Protein AF-A0A849Z028-F1 (afdb_monomer)

Mean predicted aligned error: 8.12 Å

Radius of gyration: 16.08 Å; Cα contacts (8 Å, |Δi|>4): 339; chains: 1; bounding box: 37×38×39 Å

Sequence (150 aa):
MSSSKRIATDAAVTPFGARSAGDVVVLLAFESELGATAELAAAFLVLDPEPASPGPSGPIRIEASEILSAWGDGDPSWARAPRTGPAIGAAAVPPARRAPVRIDVTETLARSRGTGFGLALRASGDDPLGARLVTAPGASTGPRLELYLK

Foldseek 3Di:
DDPPPDPDPPLQKDFFQAQVVFKDKAKDKDQDPQDPPWAFPWKKKKWAFDQPDQFWQAKWKKFKWWFDDPPPPDDDDPVDDTDTDPTQWMWIGGGRDRGITITTPRVVCNVCPRGMTMMMMIIHHHTNRHRITRDDDDPPHHIDMDTDTD

Secondary structure (DSSP, 8-state):
--------TT--EEEETBTTT-SEEEEEEE-----TT--EEEEEEEEPBPTT----SS-EEEEEEEE-S---SS---TTSPPPEEEEEEEEEE-TT--SPEEEE-HHHHHHSTTS-EEEEEEE---BSS-EEEE-S--SSSS-EEEEEE-

pLDDT: mean 81.24, std 17.15, range [32.12, 97.25]

Nearest PDB structures (foldseek):
  4z14-assembly5_C  TM=4.990E-01  e=3.926E-02  Coreopsis grandiflora
  4z11-assembly4_D  TM=4.555E-01  e=5.436E-02  Coreopsis grandiflora
  4z14-assembly1_D  TM=4.931E-01  e=9.352E-02  Coreopsis grandiflora
  4z14-assembly3_H  TM=4.539E-01  e=9.352E-02  Coreopsis grandiflora
  3pms-assembly1_A  TM=6.556E-01  e=8.190E-01  Elizabethkingia meningoseptica

Solvent-accessible surface area (backbone atoms only — not comparable to full-atom values): 8592 Å² total; per-residue (Å²): 137,83,86,78,74,71,84,67,92,72,58,43,55,43,42,38,11,6,43,90,61,37,76,39,77,48,81,46,80,43,85,42,82,56,52,96,83,66,45,76,72,43,30,28,44,33,32,34,43,44,88,87,54,73,33,15,84,46,74,36,53,40,36,32,18,43,46,69,48,74,86,52,105,57,79,94,42,92,92,56,71,71,48,66,51,68,75,71,29,56,33,78,43,53,50,53,49,75,62,65,48,62,27,55,40,33,73,60,58,68,70,47,70,61,43,69,46,42,41,35,37,37,17,56,44,78,26,90,60,11,46,42,25,26,63,35,86,50,101,88,52,28,64,43,79,49,76,40,71,109

Structure (mmCIF, N/CA/C/O backbone):
data_AF-A0A849Z028-F1
#
_entry.id   AF-A0A849Z028-F1
#
loop_
_atom_site.group_PDB
_atom_site.id
_atom_site.type_symbol
_atom_site.label_atom_id
_atom_site.label_alt_id
_atom_site.label_comp_id
_atom_site.label_asym_id
_atom_site.label_entity_id
_atom_site.label_seq_id
_atom_site.pdbx_PDB_ins_code
_atom_site.Cartn_x
_atom_site.Cartn_y
_atom_site.Cartn_z
_atom_site.occupancy
_atom_site.B_iso_or_equiv
_atom_site.auth_seq_id
_atom_site.auth_comp_id
_atom_site.auth_asym_id
_atom_site.auth_atom_id
_atom_site.pdbx_PDB_model_num
ATOM 1 N N . MET A 1 1 ? 17.985 28.477 -21.249 1.00 36.19 1 MET A N 1
ATOM 2 C CA . MET A 1 1 ? 17.147 27.288 -21.524 1.00 36.19 1 MET A CA 1
ATOM 3 C C . MET A 1 1 ? 16.794 26.654 -20.187 1.00 36.19 1 MET A C 1
ATOM 5 O O . MET A 1 1 ? 17.653 26.040 -19.573 1.00 36.19 1 MET A O 1
ATOM 9 N N . SER A 1 2 ? 15.591 26.930 -19.674 1.00 32.12 2 SER A N 1
ATOM 10 C CA . SER A 1 2 ? 15.152 26.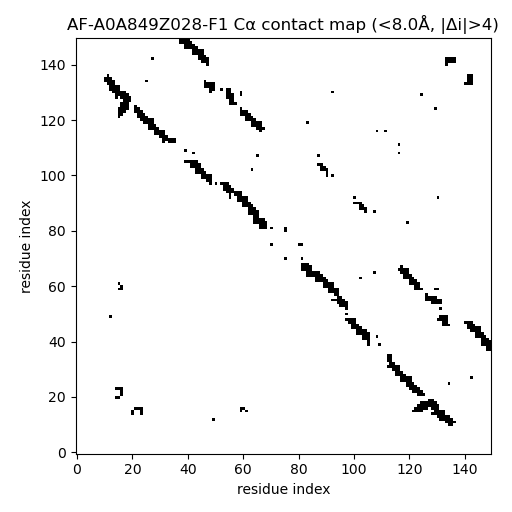506 -18.339 1.00 32.12 2 SER A CA 1
ATOM 11 C C . SER A 1 2 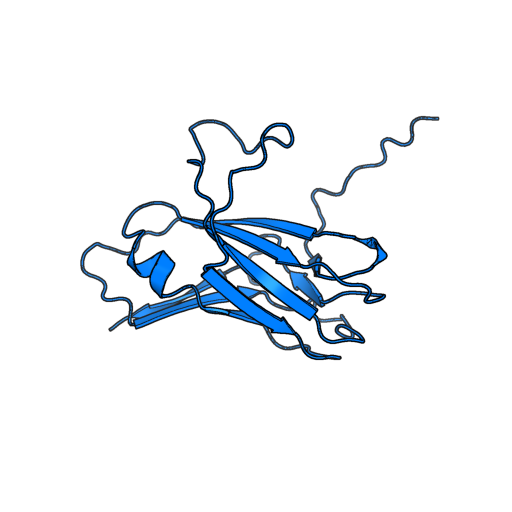? 14.609 25.079 -18.393 1.00 32.12 2 SER A C 1
ATOM 13 O O . SER A 1 2 ? 13.608 24.819 -19.058 1.00 32.12 2 SER A O 1
ATOM 15 N N . SER A 1 3 ? 15.288 24.155 -17.712 1.00 34.59 3 SER A N 1
ATOM 16 C CA . SER A 1 3 ? 14.915 22.740 -17.602 1.00 34.59 3 SER A CA 1
ATOM 17 C C . SER A 1 3 ? 13.912 22.491 -16.463 1.00 34.59 3 SER A C 1
ATOM 19 O O . SER A 1 3 ? 13.926 21.440 -15.831 1.00 34.59 3 SER A O 1
ATOM 21 N N . SER A 1 4 ? 13.012 23.441 -16.199 1.00 38.81 4 SER A N 1
ATOM 22 C CA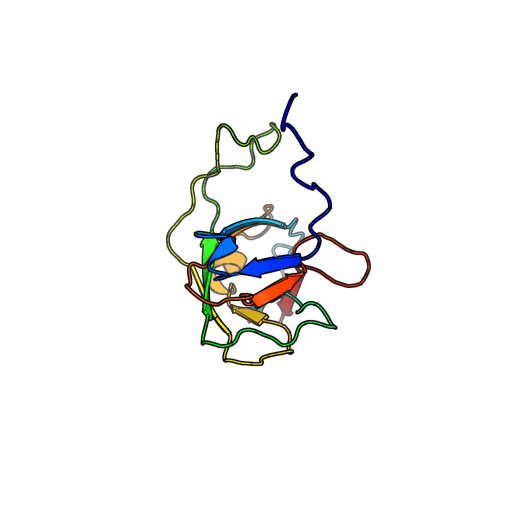 . SER A 1 4 ? 11.871 23.278 -15.285 1.00 38.81 4 SER A CA 1
ATOM 23 C C . SER A 1 4 ? 10.689 22.617 -16.004 1.00 38.81 4 SER A C 1
ATOM 25 O O . SER A 1 4 ? 9.565 23.122 -16.008 1.00 38.81 4 SER A O 1
ATOM 27 N N . LYS A 1 5 ? 10.942 21.492 -16.681 1.00 37.41 5 LYS A N 1
ATOM 28 C CA . LYS A 1 5 ? 9.889 20.689 -17.310 1.00 37.41 5 LYS A CA 1
ATOM 29 C C . LYS A 1 5 ? 9.166 19.905 -16.212 1.00 37.41 5 LYS A C 1
ATOM 31 O O . LYS A 1 5 ? 9.638 18.860 -15.793 1.00 37.41 5 LYS A O 1
ATOM 36 N N . ARG A 1 6 ? 8.048 20.482 -15.753 1.00 36.97 6 ARG A N 1
ATOM 37 C CA . ARG A 1 6 ? 6.855 19.834 -15.178 1.00 36.97 6 ARG A CA 1
ATOM 38 C C . ARG A 1 6 ? 7.136 18.472 -14.536 1.00 36.97 6 ARG A C 1
ATOM 40 O O . ARG A 1 6 ? 7.040 17.443 -15.199 1.00 36.97 6 ARG A O 1
ATOM 47 N N . ILE A 1 7 ? 7.427 18.482 -13.238 1.00 37.59 7 ILE A N 1
ATOM 48 C CA . ILE A 1 7 ? 7.222 17.298 -12.402 1.00 37.59 7 ILE A CA 1
ATOM 49 C C . ILE A 1 7 ? 5.727 17.001 -12.504 1.00 37.59 7 ILE A C 1
ATOM 51 O O . ILE A 1 7 ? 4.901 17.823 -12.114 1.00 37.59 7 ILE A O 1
ATOM 55 N N . ALA A 1 8 ? 5.398 15.909 -13.184 1.00 37.00 8 ALA A N 1
ATOM 56 C CA . ALA A 1 8 ? 4.037 15.552 -13.523 1.00 37.00 8 ALA A CA 1
ATOM 57 C C . ALA A 1 8 ? 3.235 15.298 -12.243 1.00 37.00 8 ALA A C 1
ATOM 59 O O . ALA A 1 8 ? 3.413 14.280 -11.583 1.00 37.00 8 ALA A O 1
ATOM 60 N N . THR A 1 9 ? 2.294 16.192 -11.957 1.00 40.44 9 THR A N 1
ATOM 61 C CA . THR A 1 9 ? 1.164 15.969 -11.044 1.00 40.44 9 THR A CA 1
ATOM 62 C C . THR A 1 9 ? 0.198 14.882 -11.568 1.00 40.44 9 THR A C 1
ATOM 64 O O . THR A 1 9 ? -0.785 14.573 -10.911 1.00 40.44 9 THR A O 1
ATOM 67 N N . ASP A 1 10 ? 0.501 14.284 -12.731 1.00 41.84 10 ASP A N 1
ATOM 68 C CA . ASP A 1 10 ? -0.297 13.303 -13.485 1.00 41.84 10 ASP A CA 1
ATOM 69 C C . ASP A 1 10 ? 0.238 11.862 -13.419 1.00 41.84 10 ASP A C 1
ATOM 71 O O . ASP A 1 10 ? -0.253 10.986 -14.135 1.00 41.84 10 ASP A O 1
ATOM 75 N N . ALA A 1 11 ? 1.266 11.566 -12.616 1.00 55.62 11 ALA A N 1
ATOM 76 C CA . ALA A 1 11 ? 1.747 10.191 -12.506 1.00 55.62 11 ALA A CA 1
ATOM 77 C C . ALA A 1 11 ? 0.744 9.340 -11.707 1.00 55.62 11 ALA A C 1
ATOM 79 O O . ALA A 1 11 ? 0.927 9.081 -10.522 1.00 55.62 11 ALA A O 1
ATOM 80 N N . ALA A 1 12 ? -0.306 8.863 -12.384 1.00 81.62 12 ALA A N 1
ATOM 81 C CA . ALA A 1 12 ? -1.270 7.916 -11.835 1.00 81.62 12 ALA A CA 1
ATOM 82 C C . ALA A 1 12 ? -0.608 6.619 -11.356 1.00 81.62 12 ALA A C 1
ATOM 84 O O . ALA A 1 12 ? -1.198 5.893 -10.564 1.00 81.62 12 ALA A O 1
ATOM 85 N N . VAL A 1 13 ? 0.613 6.345 -11.825 1.00 90.50 13 VAL A N 1
ATOM 86 C CA . VAL A 1 13 ? 1.377 5.131 -11.570 1.00 90.50 13 VAL A CA 1
ATOM 87 C C . VAL A 1 13 ? 2.717 5.474 -10.931 1.00 90.50 13 VAL A C 1
ATOM 89 O O . VAL A 1 13 ? 3.509 6.234 -11.488 1.00 90.50 13 VAL A O 1
ATOM 92 N N . THR A 1 14 ? 3.004 4.844 -9.797 1.00 93.12 14 THR A N 1
ATOM 93 C CA . THR A 1 14 ? 4.297 4.911 -9.119 1.00 93.12 14 THR A CA 1
ATOM 94 C C . THR A 1 14 ? 5.098 3.624 -9.347 1.00 93.12 14 THR A C 1
ATOM 96 O O . THR A 1 14 ? 4.580 2.536 -9.091 1.00 93.12 14 THR A O 1
ATOM 99 N N . PRO A 1 15 ? 6.359 3.715 -9.808 1.00 93.94 1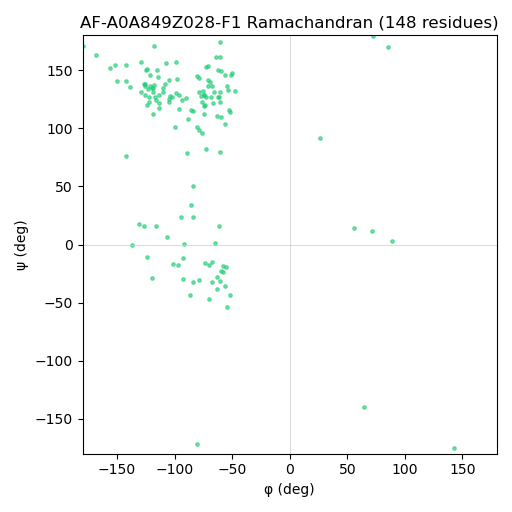5 PRO A N 1
ATOM 100 C CA . PRO A 1 15 ? 7.233 2.565 -10.025 1.00 93.94 15 PRO A CA 1
ATOM 101 C C . PRO A 1 15 ? 8.042 2.231 -8.755 1.00 93.94 15 PRO A C 1
ATOM 103 O O . PRO A 1 15 ? 9.215 2.583 -8.631 1.00 93.94 15 PRO A O 1
ATOM 106 N N . PHE A 1 16 ? 7.421 1.561 -7.784 1.00 94.50 16 PHE A N 1
ATOM 107 C CA . PHE A 1 16 ? 8.081 1.201 -6.523 1.00 94.50 16 PHE A CA 1
ATOM 108 C C . PHE A 1 16 ? 9.295 0.297 -6.761 1.00 94.50 16 PHE A C 1
ATOM 110 O O . PHE A 1 16 ? 9.181 -0.700 -7.467 1.00 94.50 16 PHE A O 1
ATOM 117 N N . GLY A 1 17 ? 10.444 0.620 -6.157 1.00 93.31 17 GLY A N 1
ATOM 118 C CA . GLY A 1 17 ? 11.672 -0.179 -6.268 1.00 93.31 17 GLY A CA 1
ATOM 119 C C . GLY A 1 17 ? 12.368 -0.113 -7.633 1.00 93.31 17 GLY A C 1
ATOM 120 O O . GLY A 1 17 ? 13.261 -0.921 -7.892 1.00 93.31 17 GLY A O 1
ATOM 121 N N . ALA A 1 18 ? 11.964 0.817 -8.506 1.00 93.44 18 ALA A N 1
ATOM 122 C CA . ALA A 1 18 ? 12.644 1.052 -9.771 1.00 93.44 18 ALA A CA 1
ATOM 123 C C . ALA A 1 18 ? 13.962 1.806 -9.561 1.00 93.44 18 ALA A C 1
ATOM 125 O O . ALA A 1 18 ? 13.983 2.881 -8.960 1.00 93.44 18 ALA A O 1
ATOM 126 N N . ARG A 1 19 ? 15.042 1.318 -10.172 1.00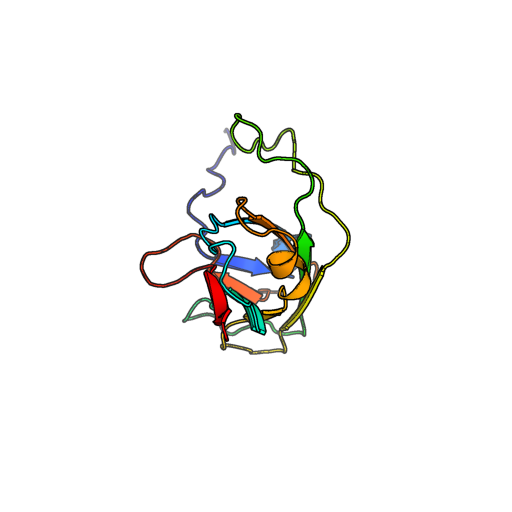 91.38 19 ARG A N 1
ATOM 127 C CA . ARG A 1 19 ? 16.374 1.939 -10.149 1.00 91.38 19 ARG A CA 1
ATOM 128 C C . ARG A 1 19 ? 16.339 3.406 -10.564 1.00 91.38 19 ARG A C 1
ATOM 130 O O . ARG A 1 19 ? 16.982 4.244 -9.942 1.00 91.38 19 ARG A O 1
ATOM 137 N N . SER A 1 20 ? 15.584 3.726 -11.616 1.00 88.00 20 SER A N 1
ATOM 138 C CA . SER A 1 20 ? 15.475 5.093 -12.136 1.00 88.00 20 SER A CA 1
ATOM 139 C C . SER A 1 20 ? 14.701 6.039 -11.215 1.00 88.00 20 SER A C 1
ATOM 141 O O . SER A 1 20 ? 14.789 7.249 -11.394 1.00 88.00 20 SER A O 1
ATOM 143 N N . ALA A 1 21 ? 13.917 5.502 -10.276 1.00 85.56 21 ALA A N 1
ATOM 144 C CA . ALA A 1 21 ? 13.139 6.277 -9.314 1.00 85.56 21 ALA A CA 1
ATOM 145 C C . ALA A 1 21 ? 13.853 6.427 -7.959 1.00 85.56 21 ALA A C 1
ATOM 147 O O . ALA A 1 21 ? 13.509 7.328 -7.198 1.00 85.56 21 ALA A O 1
ATOM 148 N N . GLY A 1 22 ? 14.852 5.584 -7.674 1.00 87.38 22 GLY A N 1
ATOM 149 C CA . GLY A 1 22 ? 15.559 5.574 -6.396 1.00 87.38 22 GLY A CA 1
ATOM 150 C C . GLY A 1 22 ? 14.641 5.185 -5.235 1.00 87.38 22 GLY A C 1
ATOM 151 O O . GLY A 1 22 ? 13.799 4.293 -5.360 1.00 87.38 22 GLY A O 1
ATOM 152 N N . ASP A 1 23 ? 14.809 5.862 -4.101 1.00 86.12 23 ASP A N 1
ATOM 153 C CA . ASP A 1 23 ? 13.929 5.709 -2.944 1.00 86.12 23 ASP A CA 1
ATOM 154 C C . ASP A 1 23 ? 12.595 6.413 -3.205 1.00 86.12 23 ASP A C 1
ATOM 156 O O . ASP A 1 23 ? 12.512 7.641 -3.257 1.00 86.12 23 ASP A O 1
ATOM 160 N N . VAL A 1 24 ? 11.531 5.624 -3.326 1.00 87.06 24 VAL A N 1
ATOM 161 C CA . VAL A 1 24 ? 10.176 6.134 -3.530 1.00 87.06 24 VAL A CA 1
ATOM 162 C C . VAL A 1 24 ? 9.462 6.219 -2.189 1.00 87.06 24 VAL A C 1
ATOM 164 O O . VAL A 1 24 ? 9.396 5.224 -1.463 1.00 87.06 24 VAL A O 1
ATOM 167 N N . VAL A 1 25 ? 8.876 7.383 -1.896 1.00 88.00 25 VAL A N 1
ATOM 168 C CA . VAL A 1 25 ? 7.928 7.576 -0.791 1.00 88.00 25 VAL A CA 1
ATOM 169 C C . VAL A 1 25 ? 6.606 8.098 -1.346 1.00 88.00 25 VAL A C 1
ATOM 171 O O . VAL A 1 25 ? 6.576 9.146 -1.986 1.00 88.00 25 VAL A O 1
ATOM 174 N N . VAL A 1 26 ? 5.513 7.379 -1.089 1.00 89.12 26 VAL A N 1
ATOM 175 C CA . VAL A 1 26 ? 4.146 7.801 -1.435 1.00 89.12 26 VAL A CA 1
ATOM 176 C C . VAL A 1 26 ? 3.369 8.049 -0.156 1.00 89.12 26 VAL A C 1
ATOM 178 O O . VAL A 1 26 ? 3.332 7.192 0.721 1.00 89.12 26 VAL A O 1
ATOM 181 N N . LEU A 1 27 ? 2.745 9.218 -0.056 1.00 88.81 27 LEU A N 1
ATOM 182 C CA . LEU A 1 27 ? 1.944 9.619 1.094 1.00 88.81 27 LEU A CA 1
ATOM 183 C C . LEU A 1 27 ? 0.467 9.520 0.717 1.00 88.81 27 LEU A C 1
ATOM 185 O O . LEU A 1 27 ? 0.045 10.106 -0.277 1.00 88.81 27 LEU A O 1
ATOM 189 N N . LEU A 1 28 ? -0.299 8.772 1.501 1.00 87.94 28 LEU A N 1
ATOM 190 C CA . LEU A 1 28 ? -1.725 8.547 1.309 1.00 87.94 28 LEU A CA 1
ATOM 191 C C . LEU A 1 28 ? -2.473 9.025 2.548 1.00 87.94 28 LEU A C 1
ATOM 193 O O . LEU A 1 28 ? -2.063 8.729 3.671 1.00 87.94 28 LEU A O 1
ATOM 197 N N . ALA A 1 29 ? -3.578 9.729 2.336 1.00 85.69 29 ALA A N 1
ATOM 198 C CA . ALA A 1 29 ? -4.506 10.127 3.382 1.00 85.69 29 ALA A CA 1
ATOM 199 C C . ALA A 1 29 ? -5.871 9.496 3.100 1.00 85.69 29 ALA A C 1
ATOM 201 O O . ALA A 1 29 ? -6.328 9.482 1.958 1.00 85.69 29 ALA A O 1
ATOM 202 N N . PHE A 1 30 ? -6.502 8.975 4.145 1.00 82.19 30 PHE A N 1
ATOM 203 C CA . PHE A 1 30 ? -7.827 8.382 4.100 1.00 82.19 30 PHE A CA 1
ATOM 204 C C . PHE A 1 30 ? -8.705 9.050 5.147 1.00 82.19 30 PHE A C 1
ATOM 206 O O . PHE A 1 30 ? -8.351 9.112 6.327 1.00 82.19 30 PHE A O 1
ATOM 213 N N . GLU A 1 31 ? -9.872 9.511 4.725 1.00 77.06 31 GLU A N 1
ATOM 214 C CA . GLU A 1 31 ? -10.942 9.852 5.650 1.00 77.06 31 GLU A CA 1
ATOM 215 C C . GLU A 1 31 ? -11.587 8.542 6.115 1.00 77.06 31 GLU A C 1
ATOM 217 O O . GLU A 1 31 ? -11.908 7.673 5.304 1.00 77.06 31 GLU A O 1
ATOM 222 N N . SER A 1 32 ? -11.704 8.355 7.429 1.00 69.50 32 SER A N 1
ATOM 223 C CA . SER A 1 32 ? -12.335 7.171 8.006 1.00 69.50 32 SER A CA 1
ATOM 224 C C . SER A 1 32 ? -13.535 7.600 8.828 1.00 69.50 32 SER A C 1
ATOM 226 O O . SER A 1 32 ? -13.387 8.210 9.885 1.00 69.50 32 SER A O 1
ATOM 228 N N . GLU A 1 33 ? -14.721 7.230 8.356 1.00 66.62 33 GLU A N 1
ATOM 229 C CA . GLU A 1 33 ? -15.974 7.358 9.100 1.00 66.62 33 GLU A CA 1
ATOM 230 C C . GLU A 1 33 ? -16.325 6.062 9.844 1.00 66.62 33 GLU A C 1
ATOM 232 O O . GLU A 1 33 ? -17.496 5.798 10.116 1.00 66.62 33 GLU A O 1
ATOM 237 N N . LEU A 1 34 ? -15.335 5.210 10.158 1.00 69.31 34 LEU A N 1
ATOM 238 C CA . LEU A 1 34 ? -15.576 4.021 10.977 1.00 69.31 34 LEU A CA 1
ATOM 239 C C . LEU A 1 34 ? -16.212 4.450 12.305 1.00 69.31 34 LEU A C 1
ATOM 241 O O . LEU A 1 34 ? -15.542 4.976 13.196 1.00 69.31 34 LEU A O 1
ATOM 245 N N . GLY A 1 35 ? -17.525 4.235 12.411 1.00 63.25 35 GLY A N 1
ATOM 246 C CA . GLY A 1 35 ? -18.299 4.575 13.592 1.00 63.25 35 GLY A CA 1
ATOM 247 C C . GLY A 1 35 ? -17.769 3.833 14.814 1.00 63.25 35 GLY A C 1
ATOM 248 O O . GLY A 1 35 ? -17.278 2.708 14.710 1.00 63.25 35 GLY A O 1
ATOM 249 N N . ALA A 1 36 ? -17.902 4.443 15.994 1.00 65.06 36 ALA A N 1
ATOM 250 C CA . ALA A 1 36 ? -17.384 3.896 17.253 1.00 65.06 36 ALA A CA 1
ATOM 251 C C . ALA A 1 36 ? -17.883 2.468 17.576 1.00 65.06 36 ALA A C 1
ATOM 253 O O . ALA A 1 36 ? -17.268 1.770 18.383 1.00 65.06 36 ALA A O 1
ATOM 254 N N . THR A 1 37 ? -18.983 2.042 16.950 1.00 65.44 37 THR A N 1
ATOM 255 C CA . THR A 1 37 ? -19.639 0.743 17.131 1.00 65.44 37 THR A CA 1
ATOM 256 C C . THR A 1 37 ? -19.186 -0.346 16.155 1.00 65.44 37 THR A C 1
ATOM 258 O O . THR A 1 37 ? -19.524 -1.503 16.381 1.00 65.44 37 THR A O 1
ATOM 261 N N . ALA A 1 38 ? -18.443 -0.024 15.090 1.00 79.56 38 ALA A N 1
ATOM 262 C CA . ALA A 1 38 ? -17.990 -1.023 14.124 1.00 79.56 38 ALA A CA 1
ATOM 263 C C . ALA A 1 38 ? -16.811 -1.838 14.691 1.00 79.56 38 ALA A C 1
ATOM 265 O O . ALA A 1 38 ? -15.768 -1.280 15.047 1.00 79.56 38 ALA A O 1
ATOM 266 N N . GLU A 1 39 ? -16.952 -3.165 14.763 1.00 85.69 39 GLU A N 1
ATOM 267 C CA . GLU A 1 39 ? -15.851 -4.052 15.149 1.00 85.69 39 GLU A CA 1
ATOM 268 C C . GLU A 1 39 ? -15.043 -4.447 13.906 1.00 85.69 39 GLU A C 1
ATOM 270 O O . GLU A 1 39 ? -15.490 -5.219 13.059 1.00 85.69 39 GLU A O 1
ATOM 275 N N . LEU A 1 40 ? -13.832 -3.898 13.788 1.00 88.31 40 LEU A N 1
ATOM 276 C CA . LEU A 1 40 ? -12.919 -4.204 12.689 1.00 88.31 40 LEU A CA 1
ATOM 277 C C . LEU A 1 40 ? -12.300 -5.601 12.872 1.00 88.31 40 LEU A C 1
ATOM 279 O O . LEU A 1 40 ? -11.589 -5.842 13.846 1.00 88.31 40 LEU A O 1
ATOM 283 N N . ALA A 1 41 ? -12.537 -6.503 11.918 1.00 92.44 41 ALA A N 1
ATOM 284 C CA . ALA A 1 41 ? -11.919 -7.827 11.853 1.00 92.44 41 ALA A CA 1
ATOM 285 C C . ALA A 1 41 ? -10.564 -7.803 11.131 1.00 92.44 41 ALA A C 1
ATOM 287 O O . ALA A 1 41 ? -9.619 -8.445 11.581 1.00 92.44 41 ALA A O 1
ATOM 288 N N . ALA A 1 42 ? -10.483 -7.086 10.007 1.00 93.94 42 ALA A N 1
ATOM 289 C CA . ALA A 1 42 ? -9.260 -6.916 9.226 1.00 93.94 42 ALA A CA 1
ATOM 290 C C . ALA A 1 42 ? -9.318 -5.635 8.384 1.00 93.94 42 ALA A C 1
ATOM 292 O O . ALA A 1 42 ? -10.398 -5.213 7.965 1.00 93.94 42 ALA A O 1
ATOM 293 N N . ALA A 1 43 ? -8.161 -5.047 8.090 1.00 92.69 43 ALA A N 1
ATOM 294 C CA . ALA A 1 43 ? -8.032 -3.945 7.146 1.00 92.69 43 ALA A CA 1
ATOM 295 C C . ALA A 1 43 ? -6.791 -4.100 6.268 1.00 92.69 43 ALA A C 1
ATOM 297 O O . ALA A 1 43 ? -5.693 -4.376 6.752 1.00 92.69 43 ALA A O 1
ATOM 298 N N . PHE A 1 44 ? -6.960 -3.853 4.970 1.00 95.19 44 PHE A N 1
ATOM 299 C CA . PHE A 1 44 ? -5.874 -3.911 3.999 1.00 95.19 44 PHE A CA 1
ATOM 300 C C . PHE A 1 44 ? -5.828 -2.639 3.166 1.00 95.19 44 PHE A C 1
ATOM 302 O O . PHE A 1 44 ? -6.836 -2.246 2.582 1.00 95.19 44 PHE A O 1
ATOM 309 N N . LEU A 1 45 ? -4.645 -2.044 3.036 1.00 94.69 45 LEU A N 1
ATOM 310 C CA . LEU A 1 45 ? -4.383 -1.121 1.942 1.00 94.69 45 LEU A CA 1
ATOM 311 C C . LEU A 1 45 ? -4.205 -1.932 0.661 1.00 94.69 45 LEU A C 1
ATOM 313 O O . LEU A 1 45 ? -3.385 -2.854 0.616 1.00 94.69 45 LEU A O 1
ATOM 317 N N . VAL A 1 46 ? -4.936 -1.555 -0.384 1.00 94.94 46 VAL A N 1
ATOM 318 C CA . VAL A 1 46 ? -4.872 -2.203 -1.689 1.00 94.94 46 VAL A CA 1
ATOM 319 C C . VAL A 1 46 ? -4.410 -1.226 -2.757 1.00 94.94 46 VAL A C 1
ATOM 321 O O . VAL A 1 46 ? -4.922 -0.113 -2.861 1.00 94.94 46 VAL A O 1
ATOM 324 N N . LEU A 1 47 ? -3.428 -1.668 -3.541 1.00 94.44 47 LEU A N 1
ATOM 325 C CA . LEU A 1 47 ? -2.850 -0.939 -4.664 1.00 94.44 47 LEU A CA 1
ATOM 326 C C . LEU A 1 47 ? -2.969 -1.798 -5.917 1.00 94.44 47 LEU A C 1
ATOM 328 O O . LEU A 1 47 ? -2.420 -2.905 -5.977 1.00 94.44 47 LEU A O 1
ATOM 332 N N . ASP A 1 48 ? -3.670 -1.290 -6.921 1.00 93.25 48 ASP A N 1
ATOM 333 C CA . ASP A 1 48 ? -3.822 -1.999 -8.184 1.00 93.25 48 ASP A CA 1
ATOM 334 C C . ASP A 1 48 ? -2.562 -1.833 -9.045 1.00 93.25 48 ASP A C 1
ATOM 336 O O . ASP A 1 48 ? -1.940 -0.767 -9.042 1.00 93.25 48 ASP A O 1
ATOM 340 N N . PRO A 1 49 ? -2.145 -2.866 -9.788 1.00 93.38 49 PRO A N 1
ATOM 341 C CA . PRO A 1 49 ? -1.070 -2.729 -10.753 1.00 93.38 49 PRO A CA 1
ATOM 342 C C . PRO A 1 49 ? -1.549 -1.938 -11.969 1.00 93.38 49 PRO A C 1
ATOM 344 O O . PRO A 1 49 ? -2.721 -1.982 -12.340 1.00 93.38 49 PRO A O 1
ATOM 347 N N . GLU A 1 50 ? -0.623 -1.261 -12.641 1.00 91.50 50 GLU A N 1
ATOM 348 C CA . GLU A 1 50 ? -0.902 -0.704 -13.963 1.00 91.50 50 GLU A CA 1
ATOM 349 C C . GLU A 1 50 ? -1.267 -1.853 -14.933 1.00 91.50 50 GLU A C 1
ATOM 351 O O . GLU A 1 50 ? -0.455 -2.768 -15.108 1.00 91.50 50 GLU A O 1
ATOM 356 N N . PRO A 1 51 ? -2.449 -1.835 -15.588 1.00 85.94 51 PRO A N 1
ATOM 357 C CA . PRO A 1 51 ? -2.966 -2.992 -16.332 1.00 85.94 51 PRO A CA 1
ATOM 358 C C . PRO A 1 51 ? -2.040 -3.542 -17.426 1.00 85.94 51 PRO A C 1
ATOM 360 O O . PRO A 1 51 ? -1.986 -4.751 -17.649 1.00 85.94 51 PRO A O 1
ATOM 363 N N . ALA A 1 52 ? -1.302 -2.663 -18.109 1.00 86.81 52 ALA A N 1
ATOM 364 C CA . ALA A 1 52 ? -0.387 -3.032 -19.189 1.00 86.81 52 ALA A CA 1
ATOM 365 C C . ALA A 1 52 ? 1.057 -3.291 -18.715 1.00 86.81 52 ALA A C 1
ATOM 367 O O . ALA A 1 52 ? 1.923 -3.600 -19.535 1.00 86.81 52 ALA A O 1
ATOM 368 N N . SER A 1 53 ? 1.339 -3.169 -17.413 1.00 89.00 53 SER A N 1
ATOM 369 C CA . SER A 1 53 ? 2.690 -3.351 -16.887 1.00 89.00 53 SER A CA 1
ATOM 370 C C . SER A 1 53 ? 3.114 -4.824 -16.931 1.00 89.00 53 SER A C 1
ATOM 372 O O . SER A 1 53 ? 2.346 -5.709 -16.538 1.00 89.00 53 SER A O 1
ATOM 374 N N . PRO A 1 54 ? 4.356 -5.126 -17.354 1.00 88.06 54 PRO A N 1
ATOM 375 C CA . PRO A 1 54 ? 4.884 -6.485 -17.311 1.00 88.06 54 PRO A CA 1
ATOM 376 C C . PRO A 1 54 ? 5.093 -7.014 -15.879 1.00 88.06 54 PRO A C 1
ATOM 378 O O . PRO A 1 54 ? 5.209 -8.229 -15.711 1.00 88.06 54 PRO A O 1
ATOM 381 N N . GLY A 1 55 ? 5.081 -6.136 -14.868 1.00 90.38 55 GLY A N 1
ATOM 382 C CA . GLY A 1 55 ? 5.503 -6.433 -13.498 1.00 90.38 55 GLY A CA 1
ATOM 383 C C . GLY A 1 55 ? 7.019 -6.262 -13.314 1.00 90.38 55 GLY A C 1
ATOM 384 O O . GLY A 1 55 ? 7.737 -6.072 -14.298 1.00 90.38 55 GLY A O 1
ATOM 385 N N . PRO A 1 56 ? 7.519 -6.308 -12.068 1.00 94.44 56 PRO A N 1
ATOM 386 C CA . PRO A 1 56 ? 8.947 -6.168 -11.804 1.00 94.44 56 PRO A CA 1
ATOM 387 C C . PRO A 1 56 ? 9.724 -7.406 -12.271 1.00 94.44 56 PRO A C 1
ATOM 389 O O . PRO A 1 56 ? 9.184 -8.513 -12.319 1.00 94.44 56 PRO A O 1
ATOM 392 N N . SER A 1 57 ? 11.001 -7.230 -12.601 1.00 94.19 57 SER A N 1
ATOM 393 C CA . SER A 1 57 ? 11.909 -8.326 -12.964 1.00 94.19 57 SER A CA 1
ATOM 394 C C . SER A 1 57 ? 12.446 -9.085 -11.743 1.00 94.19 57 SER A C 1
ATOM 396 O O . SER A 1 57 ? 12.692 -10.288 -11.821 1.00 94.19 57 SER A O 1
ATOM 398 N N . GLY A 1 58 ? 12.587 -8.396 -10.609 1.00 92.69 58 GLY A N 1
ATOM 399 C CA . GLY A 1 58 ? 13.004 -8.945 -9.322 1.00 92.69 58 GLY A CA 1
ATOM 400 C C . GLY A 1 58 ? 11.937 -8.793 -8.231 1.00 92.69 58 GLY A C 1
ATOM 401 O O . GLY A 1 58 ? 10.923 -8.121 -8.430 1.00 92.69 58 GLY A O 1
ATOM 402 N N . PRO A 1 59 ? 12.136 -9.427 -7.062 1.00 93.75 59 PRO A N 1
ATOM 403 C CA . PRO A 1 59 ? 11.262 -9.222 -5.916 1.00 93.75 59 PRO A CA 1
ATOM 404 C C . PRO A 1 59 ? 11.413 -7.795 -5.375 1.00 93.75 59 PRO A C 1
ATOM 406 O O . PRO A 1 59 ? 12.526 -7.300 -5.209 1.00 93.75 59 PRO A O 1
ATOM 409 N N . ILE A 1 60 ? 10.291 -7.155 -5.050 1.00 95.88 60 ILE A N 1
ATOM 410 C CA . ILE A 1 60 ? 10.257 -5.800 -4.488 1.00 95.88 60 ILE A CA 1
ATOM 411 C C . ILE A 1 60 ? 9.522 -5.830 -3.161 1.00 95.88 60 ILE A C 1
ATOM 413 O O . ILE A 1 60 ? 8.451 -6.420 -3.048 1.00 95.88 60 ILE A O 1
ATOM 417 N N . ARG A 1 61 ? 10.087 -5.182 -2.146 1.00 96.06 61 ARG A N 1
ATOM 418 C CA . ARG A 1 61 ? 9.438 -5.009 -0.849 1.00 96.06 61 ARG A CA 1
ATOM 419 C C . ARG A 1 61 ? 8.880 -3.596 -0.754 1.00 96.06 61 ARG A C 1
ATOM 421 O O . ARG A 1 61 ? 9.608 -2.633 -0.972 1.00 96.06 61 ARG A O 1
ATOM 428 N N . ILE A 1 62 ? 7.597 -3.496 -0.427 1.00 96.81 62 ILE A N 1
ATOM 429 C CA . ILE A 1 62 ? 6.913 -2.231 -0.159 1.00 96.81 62 ILE A CA 1
ATOM 430 C C . ILE A 1 62 ? 6.539 -2.230 1.316 1.00 96.81 62 ILE A C 1
ATOM 432 O O . ILE A 1 62 ? 5.841 -3.134 1.774 1.00 96.81 62 ILE A O 1
ATOM 436 N N . GLU A 1 63 ? 7.012 -1.237 2.053 1.00 97.00 63 GLU A N 1
ATOM 437 C CA . GLU A 1 63 ? 6.731 -1.063 3.475 1.00 97.00 63 GLU A CA 1
ATOM 438 C C . GLU A 1 63 ? 5.721 0.061 3.669 1.00 97.00 63 GLU A C 1
ATOM 440 O O . GLU A 1 63 ? 5.771 1.070 2.969 1.00 97.00 63 GLU A O 1
ATOM 445 N N . ALA A 1 64 ? 4.806 -0.120 4.615 1.00 95.81 64 ALA A N 1
ATOM 446 C CA . ALA A 1 64 ? 3.867 0.898 5.047 1.00 95.81 64 ALA A CA 1
ATOM 447 C C . ALA A 1 64 ? 4.222 1.347 6.464 1.00 95.81 64 ALA A C 1
ATOM 449 O O . ALA A 1 64 ? 4.431 0.516 7.347 1.00 95.81 64 ALA A O 1
ATOM 450 N N . SER A 1 65 ? 4.228 2.656 6.682 1.00 93.62 65 SER A N 1
ATOM 451 C CA . SER A 1 65 ? 4.390 3.307 7.981 1.00 93.62 65 SER A CA 1
ATOM 452 C C . SER A 1 65 ? 3.222 4.250 8.238 1.00 93.62 65 SER A C 1
ATOM 454 O O . SER A 1 65 ? 2.673 4.844 7.312 1.00 93.62 65 SER A O 1
ATOM 456 N N . GLU A 1 66 ? 2.873 4.434 9.506 1.00 90.12 66 GLU A N 1
ATOM 457 C CA . GLU A 1 66 ? 1.909 5.456 9.918 1.00 90.12 66 GLU A CA 1
ATOM 458 C C . GLU A 1 66 ? 2.514 6.862 9.784 1.00 90.12 66 GLU A C 1
ATOM 460 O O . GLU A 1 66 ? 3.694 7.077 10.081 1.00 90.12 66 GLU A O 1
ATOM 465 N N . ILE A 1 67 ? 1.712 7.832 9.350 1.00 87.31 67 ILE A N 1
ATOM 466 C CA . ILE A 1 67 ? 2.076 9.252 9.378 1.00 87.31 67 ILE A CA 1
ATOM 467 C C . ILE A 1 67 ? 1.717 9.825 10.758 1.00 87.31 67 ILE A C 1
ATOM 469 O O . ILE A 1 67 ? 0.553 9.869 11.132 1.00 87.31 67 ILE A O 1
ATOM 473 N N . LEU A 1 68 ? 2.733 10.254 11.516 1.00 80.38 68 LEU A N 1
ATOM 474 C CA . LEU A 1 68 ? 2.624 10.665 12.924 1.00 80.38 68 LEU A CA 1
ATOM 475 C C . LEU A 1 68 ? 2.388 12.162 13.124 1.00 80.38 68 LEU A C 1
ATOM 477 O O . LEU A 1 68 ? 1.838 12.577 14.142 1.00 80.38 68 LEU A O 1
ATOM 481 N N . SER A 1 69 ? 2.882 13.004 12.217 1.00 68.88 69 SER A N 1
ATOM 482 C CA . SER A 1 69 ? 2.560 14.429 12.271 1.00 68.88 69 SER A CA 1
ATOM 483 C C . SER A 1 69 ? 1.131 14.612 11.788 1.00 68.88 69 SER A C 1
ATOM 485 O O . SER A 1 69 ? 0.817 14.135 10.698 1.00 68.88 69 SER A O 1
ATOM 487 N N . ALA A 1 70 ? 0.306 15.323 12.565 1.00 56.28 70 ALA A N 1
ATOM 488 C CA . ALA A 1 70 ? -1.006 15.751 12.103 1.00 56.28 70 ALA A CA 1
ATOM 489 C C . ALA A 1 70 ? -0.853 16.358 10.705 1.00 56.28 70 ALA A C 1
ATOM 491 O O . ALA A 1 70 ? 0.035 17.190 10.477 1.00 56.28 70 ALA A O 1
ATOM 492 N N . TRP A 1 71 ? -1.714 15.934 9.786 1.00 57.19 71 TRP A N 1
ATOM 493 C CA . TRP A 1 71 ? -2.085 16.751 8.644 1.00 57.19 71 TRP A CA 1
ATOM 494 C C . TRP A 1 71 ? -2.726 18.003 9.257 1.00 57.19 71 TRP A C 1
ATOM 496 O O . TRP A 1 71 ? -3.923 18.026 9.509 1.00 57.19 71 TRP A O 1
ATOM 506 N N . GLY A 1 72 ? -1.908 18.951 9.724 1.00 44.75 72 GLY A N 1
ATOM 507 C CA . GLY A 1 72 ? -2.409 20.180 10.332 1.00 44.75 72 GLY A CA 1
ATOM 508 C C . GLY A 1 72 ? -3.255 20.939 9.314 1.00 44.75 72 GLY A C 1
ATOM 509 O O . GLY A 1 72 ? -3.265 20.578 8.141 1.00 44.75 72 GLY A O 1
ATOM 510 N N . ASP A 1 73 ? -3.894 22.029 9.732 1.00 47.66 73 ASP A N 1
ATOM 511 C CA . ASP A 1 73 ? -4.750 22.883 8.884 1.00 47.66 73 ASP A CA 1
ATOM 512 C C . ASP A 1 73 ? -4.029 23.548 7.678 1.00 47.66 73 ASP A C 1
ATOM 514 O O . ASP A 1 73 ? -4.517 24.523 7.111 1.00 47.66 73 ASP A O 1
ATOM 518 N N . GLY A 1 74 ? -2.836 23.079 7.297 1.00 52.75 74 GLY A N 1
ATOM 519 C CA . GLY A 1 74 ? -2.082 23.514 6.131 1.00 52.75 74 GLY A CA 1
ATOM 520 C C . GLY A 1 74 ? -1.791 22.364 5.169 1.00 52.75 74 GLY A C 1
ATOM 521 O O . GLY A 1 74 ? -1.529 21.233 5.580 1.00 52.75 74 GLY A O 1
ATOM 522 N N . ASP A 1 75 ? -1.782 22.693 3.878 1.00 51.00 75 ASP A N 1
ATOM 523 C CA . ASP A 1 75 ? -1.524 21.741 2.801 1.00 51.00 75 ASP A CA 1
ATOM 524 C C . ASP A 1 75 ? -0.174 21.012 2.965 1.00 51.00 75 ASP A C 1
ATOM 526 O O . ASP A 1 75 ? 0.822 21.613 3.397 1.00 51.00 75 ASP A O 1
ATOM 530 N N . PRO A 1 76 ? -0.090 19.731 2.556 1.00 55.03 76 PRO A N 1
ATOM 531 C CA . PRO A 1 76 ? 1.169 19.004 2.473 1.00 55.03 76 PRO A CA 1
ATOM 532 C C . PRO A 1 76 ? 2.190 19.798 1.647 1.00 55.03 76 PRO A C 1
ATOM 534 O O . PRO A 1 76 ? 2.009 20.025 0.451 1.00 55.03 76 PRO A O 1
ATOM 537 N N . SER A 1 77 ? 3.287 20.226 2.276 1.00 59.78 77 SER A N 1
ATOM 538 C CA . SER A 1 77 ? 4.357 20.961 1.594 1.00 59.78 77 SER A CA 1
ATOM 539 C C . SER A 1 77 ? 5.598 20.087 1.433 1.00 59.78 77 SER A C 1
ATOM 541 O O . SER A 1 77 ? 6.034 19.429 2.378 1.00 59.78 77 SER A O 1
ATOM 543 N N . TRP A 1 78 ? 6.241 20.146 0.264 1.00 55.72 78 TRP A N 1
ATOM 544 C CA . TRP A 1 78 ? 7.535 19.487 0.022 1.00 55.72 78 TRP A CA 1
ATOM 545 C C . TRP A 1 78 ? 8.636 19.946 0.991 1.00 55.72 78 TRP A C 1
ATOM 547 O O . TRP A 1 78 ? 9.589 19.214 1.238 1.00 55.72 78 TRP A O 1
ATOM 557 N N . ALA A 1 79 ? 8.500 21.146 1.566 1.00 59.09 79 ALA A N 1
ATOM 558 C CA . ALA A 1 79 ? 9.432 21.688 2.552 1.00 59.09 79 ALA A CA 1
ATOM 559 C C . ALA A 1 79 ? 9.314 21.022 3.937 1.00 59.09 79 ALA A C 1
ATOM 561 O O . ALA A 1 79 ? 10.204 21.187 4.772 1.00 59.09 79 ALA A O 1
ATOM 562 N N . ARG A 1 80 ? 8.222 20.292 4.203 1.00 61.97 80 ARG A N 1
ATOM 563 C CA . ARG A 1 80 ? 7.958 19.596 5.467 1.00 61.97 80 ARG A CA 1
ATOM 564 C C . ARG A 1 80 ? 7.279 18.261 5.186 1.00 61.97 80 ARG A C 1
ATOM 566 O O . ARG A 1 80 ? 6.075 18.119 5.381 1.00 61.97 80 ARG A O 1
ATOM 573 N N . ALA A 1 81 ? 8.063 17.286 4.731 1.00 66.81 81 ALA A N 1
ATOM 574 C CA . ALA A 1 81 ? 7.585 15.913 4.669 1.00 66.81 81 ALA A CA 1
ATOM 575 C C . ALA A 1 81 ? 7.065 15.485 6.058 1.00 66.81 81 ALA A C 1
ATOM 577 O O . ALA A 1 81 ? 7.705 15.804 7.070 1.00 66.81 81 ALA A O 1
ATOM 578 N N . PRO A 1 82 ? 5.914 14.800 6.131 1.00 74.81 82 PRO A N 1
ATOM 579 C CA . PRO A 1 82 ? 5.367 14.364 7.400 1.00 74.81 82 PRO A CA 1
ATOM 580 C C . PRO A 1 82 ? 6.318 13.395 8.100 1.00 74.81 82 PRO A C 1
ATOM 582 O O . PRO A 1 82 ? 7.050 12.631 7.466 1.00 74.81 82 PRO A O 1
ATOM 585 N N . ARG A 1 83 ? 6.291 13.400 9.435 1.00 82.69 83 ARG A N 1
ATOM 586 C CA . ARG A 1 83 ? 7.047 12.418 10.217 1.00 82.69 83 ARG A CA 1
ATOM 587 C C . ARG A 1 83 ? 6.366 11.064 10.091 1.00 82.69 83 ARG A C 1
ATOM 589 O O . ARG A 1 83 ? 5.184 10.949 10.398 1.00 82.69 83 ARG A O 1
ATOM 596 N N . THR A 1 84 ? 7.119 10.047 9.699 1.00 86.81 84 THR A N 1
ATOM 597 C CA . THR A 1 84 ? 6.639 8.665 9.637 1.00 86.81 84 THR A CA 1
ATOM 598 C C . THR A 1 84 ? 7.062 7.895 10.881 1.00 86.81 84 THR A C 1
ATOM 600 O O . THR A 1 84 ? 8.164 8.088 11.401 1.00 86.81 84 THR A O 1
ATOM 603 N N . GLY A 1 85 ? 6.186 7.019 11.356 1.00 87.12 85 GLY A N 1
ATOM 604 C CA . GLY A 1 85 ? 6.471 6.071 12.422 1.00 87.12 85 GLY A CA 1
ATOM 605 C C . GLY A 1 85 ? 7.228 4.834 11.931 1.00 87.12 85 GLY A C 1
ATOM 606 O O . GLY A 1 85 ? 7.667 4.783 10.775 1.00 87.12 85 GLY A O 1
ATOM 607 N N . PRO A 1 86 ? 7.387 3.821 12.801 1.00 89.81 86 PRO A N 1
ATOM 608 C CA . PRO A 1 86 ? 7.921 2.525 12.393 1.00 89.81 86 PRO A CA 1
ATOM 609 C C . PRO A 1 86 ? 7.034 1.872 11.322 1.00 89.81 86 PRO A C 1
ATOM 611 O O . PRO A 1 86 ? 5.870 2.243 11.148 1.00 89.81 86 PRO A O 1
ATOM 614 N N . ALA A 1 87 ? 7.593 0.900 10.598 1.00 92.19 87 ALA A N 1
ATOM 615 C CA . ALA A 1 87 ? 6.822 0.105 9.650 1.00 92.19 87 ALA A CA 1
ATOM 616 C C . ALA A 1 87 ? 5.721 -0.666 10.395 1.00 92.19 87 ALA A C 1
ATOM 618 O O . ALA A 1 87 ? 5.992 -1.368 11.368 1.00 92.19 87 ALA A O 1
ATOM 619 N N . ILE A 1 88 ? 4.485 -0.517 9.930 1.00 93.44 88 ILE A N 1
ATOM 620 C CA . ILE A 1 88 ? 3.286 -1.167 10.477 1.00 93.44 88 ILE A CA 1
ATOM 621 C C . ILE A 1 88 ? 2.855 -2.377 9.643 1.00 93.44 88 ILE A C 1
ATOM 623 O O . ILE A 1 88 ? 2.071 -3.198 10.099 1.00 93.44 88 ILE A O 1
ATOM 627 N N . GLY A 1 89 ? 3.362 -2.481 8.416 1.00 93.62 89 GLY A N 1
ATOM 628 C CA . GLY A 1 89 ? 3.038 -3.548 7.487 1.00 93.62 89 GLY A CA 1
ATOM 629 C C . GLY A 1 89 ? 3.993 -3.540 6.303 1.00 93.62 89 GLY A C 1
ATOM 630 O O . GLY A 1 89 ? 4.693 -2.559 6.045 1.00 93.62 89 GLY A O 1
ATOM 631 N N . ALA A 1 90 ? 4.042 -4.647 5.574 1.00 96.06 90 ALA A N 1
ATOM 632 C CA . ALA A 1 90 ? 4.802 -4.734 4.339 1.00 96.06 90 ALA A CA 1
ATOM 633 C C . ALA A 1 90 ? 4.185 -5.761 3.393 1.00 96.06 90 ALA A C 1
ATOM 635 O O . ALA A 1 90 ? 3.567 -6.731 3.828 1.00 96.06 90 ALA A O 1
ATOM 636 N N . ALA A 1 91 ? 4.419 -5.577 2.099 1.00 96.31 91 ALA A N 1
ATOM 637 C CA . ALA A 1 91 ? 4.109 -6.562 1.078 1.00 96.31 91 ALA A CA 1
ATOM 638 C C . ALA A 1 91 ? 5.343 -6.862 0.230 1.00 96.31 91 ALA A C 1
ATOM 640 O O . ALA A 1 91 ? 6.086 -5.964 -0.172 1.00 96.31 91 ALA A O 1
ATOM 641 N N . ALA A 1 92 ? 5.532 -8.145 -0.071 1.00 94.25 92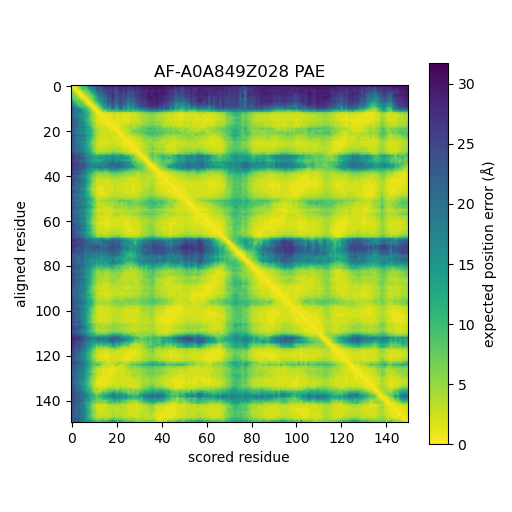 ALA A N 1
ATOM 642 C CA . ALA A 1 92 ? 6.458 -8.585 -1.100 1.00 94.25 92 ALA A CA 1
ATOM 643 C C . ALA A 1 92 ? 5.714 -8.673 -2.439 1.00 94.25 92 ALA A C 1
ATOM 645 O O . ALA A 1 92 ? 4.690 -9.348 -2.559 1.00 94.25 92 ALA A O 1
ATOM 646 N N . VAL A 1 93 ? 6.245 -8.001 -3.452 1.00 95.06 93 VAL A N 1
ATOM 647 C CA . VAL A 1 93 ? 5.805 -8.084 -4.841 1.00 95.06 93 VAL A CA 1
ATOM 648 C C . VAL A 1 93 ? 6.771 -9.021 -5.566 1.00 95.06 93 VAL A C 1
ATOM 650 O O . VAL A 1 93 ? 7.892 -8.611 -5.868 1.00 95.06 93 VAL A O 1
ATOM 653 N N . PRO A 1 94 ? 6.399 -10.290 -5.807 1.00 93.75 94 PRO A N 1
ATOM 654 C CA . PRO A 1 94 ? 7.232 -11.201 -6.578 1.00 93.75 94 PRO A CA 1
ATOM 655 C C . PRO A 1 94 ? 7.401 -10.739 -8.037 1.00 93.75 94 PRO A C 1
ATOM 657 O O . PRO A 1 94 ? 6.581 -9.955 -8.536 1.00 93.75 94 PRO A O 1
ATOM 660 N N . PRO A 1 95 ? 8.424 -11.265 -8.736 1.00 93.75 95 PRO A N 1
ATOM 661 C CA . PRO A 1 95 ? 8.626 -11.021 -10.159 1.00 93.75 95 PRO A CA 1
ATOM 662 C C . PRO A 1 95 ? 7.368 -11.288 -10.991 1.00 93.75 95 PRO A C 1
ATOM 664 O O . PRO A 1 95 ? 6.594 -12.199 -10.690 1.00 93.75 95 PRO A O 1
ATOM 667 N N . ALA A 1 96 ? 7.175 -10.497 -12.048 1.00 91.50 96 ALA A N 1
ATOM 668 C CA . ALA A 1 96 ? 6.067 -10.596 -13.001 1.00 91.50 96 ALA A CA 1
ATOM 669 C C . ALA A 1 96 ? 4.652 -10.529 -12.386 1.00 91.50 96 ALA A C 1
ATOM 671 O O . ALA A 1 96 ? 3.667 -10.856 -13.053 1.00 91.50 96 ALA A O 1
ATOM 672 N N . ARG A 1 97 ? 4.507 -10.102 -11.122 1.00 88.94 97 ARG A N 1
ATOM 673 C CA . ARG A 1 97 ? 3.193 -9.991 -10.480 1.00 88.94 97 ARG A CA 1
ATOM 674 C C . ARG A 1 97 ? 2.335 -8.919 -11.147 1.00 88.94 97 ARG A C 1
ATOM 676 O O . ARG A 1 97 ? 2.756 -7.776 -11.285 1.00 88.94 97 ARG A O 1
ATOM 683 N N . ARG A 1 98 ? 1.091 -9.294 -11.459 1.00 87.88 98 ARG A N 1
ATOM 684 C CA . ARG A 1 98 ? 0.057 -8.426 -12.060 1.00 87.88 98 ARG A CA 1
ATOM 685 C C . ARG A 1 98 ? -1.259 -8.402 -11.281 1.00 87.88 98 ARG A C 1
ATOM 687 O O . ARG A 1 98 ? -2.287 -8.000 -11.807 1.00 87.88 98 ARG A O 1
ATOM 694 N N . ALA A 1 99 ? -1.238 -8.864 -10.035 1.00 92.06 99 ALA A N 1
ATOM 695 C CA . ALA A 1 99 ? -2.386 -8.809 -9.134 1.00 92.06 99 ALA A CA 1
ATOM 696 C C . ALA A 1 99 ? -2.276 -7.603 -8.177 1.00 92.06 99 ALA A C 1
ATOM 698 O O . ALA A 1 99 ? -1.152 -7.167 -7.905 1.00 92.06 99 ALA A O 1
ATOM 699 N N . PRO A 1 100 ? -3.393 -7.106 -7.609 1.00 94.06 100 PRO A N 1
ATOM 700 C CA . PRO A 1 100 ? -3.384 -6.053 -6.590 1.00 94.06 100 PRO A CA 1
ATOM 701 C C . PRO A 1 100 ? -2.486 -6.384 -5.402 1.00 94.06 100 PRO A C 1
ATOM 703 O O . PRO A 1 100 ? -2.502 -7.501 -4.884 1.00 94.06 100 PRO A O 1
ATOM 706 N N . VAL A 1 101 ? -1.648 -5.444 -4.975 1.00 95.50 101 VAL A N 1
ATOM 707 C CA . VAL A 1 101 ? -0.832 -5.564 -3.757 1.00 95.50 101 VAL A CA 1
ATOM 708 C C . VAL A 1 101 ? -1.715 -5.264 -2.556 1.00 95.50 101 VAL A C 1
ATOM 710 O O . VAL A 1 101 ? -2.426 -4.267 -2.564 1.00 95.50 101 VAL A O 1
ATOM 713 N N . ARG A 1 102 ? -1.667 -6.126 -1.536 1.00 96.75 102 ARG A N 1
ATOM 714 C CA . ARG A 1 102 ? -2.384 -5.948 -0.270 1.00 96.75 102 ARG A CA 1
ATOM 715 C C . ARG A 1 102 ? -1.365 -5.826 0.852 1.00 96.75 102 ARG A C 1
ATOM 717 O O . ARG A 1 102 ? -0.509 -6.699 0.978 1.00 96.75 102 ARG A O 1
ATOM 724 N N . ILE A 1 103 ? -1.467 -4.767 1.642 1.00 97.25 103 ILE A N 1
ATOM 725 C CA . ILE A 1 103 ? -0.658 -4.554 2.843 1.00 97.25 103 ILE A CA 1
ATOM 726 C C . ILE A 1 103 ? -1.613 -4.552 4.030 1.00 97.25 103 ILE A C 1
ATOM 728 O O . ILE A 1 103 ? -2.580 -3.792 4.034 1.00 97.25 103 ILE A O 1
ATOM 732 N N . ASP A 1 104 ? -1.360 -5.418 5.007 1.00 95.69 104 ASP A N 1
ATOM 733 C CA . ASP A 1 104 ? -2.136 -5.455 6.246 1.00 95.69 104 ASP A CA 1
ATOM 734 C C . ASP A 1 104 ? -1.868 -4.185 7.065 1.00 95.69 104 ASP A C 1
ATOM 736 O O . ASP A 1 104 ? -0.716 -3.820 7.307 1.00 95.69 104 ASP A O 1
ATOM 740 N N . VAL A 1 105 ? -2.944 -3.497 7.440 1.00 93.12 105 VAL A N 1
ATOM 741 C CA . VAL A 1 105 ? -2.933 -2.281 8.266 1.00 93.12 105 VAL A CA 1
ATOM 742 C C . VAL A 1 105 ? -3.945 -2.379 9.414 1.00 93.12 105 VAL A C 1
ATOM 744 O O . VAL A 1 105 ? -4.318 -1.365 10.008 1.00 93.12 105 VAL A O 1
ATOM 747 N N . THR A 1 106 ? -4.393 -3.600 9.730 1.00 91.81 106 THR A N 1
ATOM 748 C CA . THR A 1 106 ? -5.485 -3.893 10.667 1.00 91.81 106 THR A CA 1
ATOM 749 C C . THR A 1 106 ? -5.256 -3.258 12.029 1.00 91.81 106 THR A C 1
ATOM 751 O O . THR A 1 106 ? -6.104 -2.508 12.509 1.00 91.81 106 THR A O 1
ATOM 754 N N . GLU A 1 107 ? -4.103 -3.520 12.648 1.00 88.81 107 GLU A N 1
ATOM 755 C CA . GLU A 1 107 ? -3.824 -3.039 14.002 1.00 88.81 107 GLU A CA 1
ATOM 756 C C . GLU A 1 107 ? -3.795 -1.514 14.083 1.00 88.81 107 GLU A C 1
ATOM 758 O O . GLU A 1 107 ? -4.263 -0.930 15.059 1.00 88.81 107 GLU A O 1
ATOM 763 N N . THR A 1 108 ? -3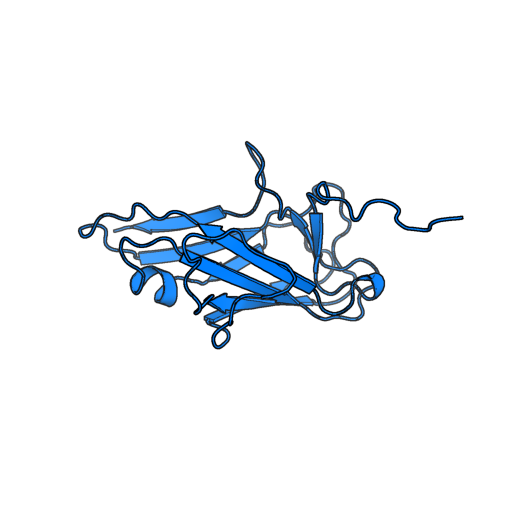.252 -0.858 13.060 1.00 86.56 108 THR A N 1
ATOM 764 C CA . THR A 1 108 ? -3.144 0.599 13.035 1.00 86.56 108 THR A CA 1
ATOM 765 C C . THR A 1 108 ? -4.511 1.246 12.866 1.00 86.56 108 THR A C 1
ATOM 767 O O . THR A 1 108 ? -4.866 2.126 13.648 1.00 86.56 108 THR A O 1
ATOM 770 N N . LEU A 1 109 ? -5.321 0.757 11.925 1.00 85.12 109 LEU A N 1
ATOM 771 C CA . LEU A 1 109 ? -6.663 1.292 11.713 1.00 85.12 109 LEU A CA 1
ATOM 772 C C . LEU A 1 109 ? -7.597 1.001 12.902 1.00 85.12 109 LEU A C 1
ATOM 774 O O . LEU A 1 109 ? -8.448 1.818 13.244 1.00 85.12 109 LEU A O 1
ATOM 778 N N . ALA A 1 110 ? -7.404 -0.132 13.587 1.00 84.94 110 ALA A N 1
ATOM 779 C CA . ALA A 1 110 ? -8.135 -0.452 14.810 1.00 84.94 110 ALA A CA 1
ATOM 780 C C . ALA A 1 110 ? -7.849 0.537 15.955 1.00 84.94 110 ALA A C 1
ATOM 782 O O . ALA A 1 110 ? -8.722 0.729 16.806 1.00 84.94 110 ALA A O 1
ATOM 783 N N . ARG A 1 111 ? -6.660 1.164 15.982 1.00 80.75 111 ARG A N 1
ATOM 784 C CA . ARG A 1 111 ? -6.281 2.195 16.966 1.00 80.75 111 ARG A CA 1
ATOM 785 C C . ARG A 1 111 ? -6.768 3.596 16.589 1.00 80.75 111 ARG A C 1
ATOM 787 O O . ARG A 1 111 ? -7.091 4.366 17.486 1.00 80.75 111 ARG A O 1
ATOM 794 N N . SER A 1 112 ? -6.859 3.929 15.302 1.00 74.44 112 SER A N 1
ATOM 795 C CA . SER A 1 112 ? -7.162 5.288 14.814 1.00 74.44 112 SER A CA 1
ATOM 796 C C . SER A 1 112 ? -8.664 5.637 14.749 1.00 74.44 112 SER A C 1
ATOM 798 O O . SER A 1 112 ? -9.064 6.471 13.937 1.00 74.44 112 SER A O 1
ATOM 800 N N . ARG A 1 113 ? -9.523 4.967 15.537 1.00 65.88 113 ARG A N 1
ATOM 801 C CA . ARG A 1 113 ? -10.997 5.019 15.406 1.00 65.88 113 ARG A CA 1
ATOM 802 C C . ARG A 1 113 ? -11.541 6.456 15.381 1.00 65.88 113 ARG A C 1
ATOM 804 O O . ARG A 1 113 ? -11.506 7.148 16.395 1.00 65.88 113 ARG A O 1
ATOM 811 N N . GLY A 1 114 ? -12.115 6.854 14.243 1.00 59.44 114 GLY A N 1
ATOM 812 C CA . GLY A 1 114 ? -12.886 8.094 14.083 1.00 59.44 114 GLY A CA 1
ATOM 813 C C . GLY A 1 114 ? -12.090 9.341 13.684 1.00 59.44 114 GLY A C 1
ATOM 814 O O . GLY A 1 114 ? -12.676 10.414 13.585 1.00 59.44 114 GLY A O 1
ATOM 815 N N . THR A 1 115 ? -10.783 9.230 13.442 1.00 64.88 115 THR A N 1
ATOM 816 C CA . THR A 1 115 ? -9.965 10.317 12.882 1.00 64.88 115 THR A CA 1
ATOM 817 C C . THR A 1 115 ? -9.445 9.921 11.505 1.00 64.88 115 THR A C 1
ATOM 819 O O . THR A 1 115 ? -9.197 8.739 11.259 1.00 64.88 115 THR A O 1
ATOM 822 N N . GLY A 1 116 ? -9.238 10.896 10.614 1.00 70.19 116 GLY A N 1
ATOM 823 C CA . GLY A 1 116 ? -8.510 10.663 9.364 1.00 70.19 116 GLY A CA 1
ATOM 824 C C . GLY A 1 116 ? -7.171 9.952 9.613 1.00 70.19 116 GLY A C 1
ATOM 825 O O . GLY A 1 116 ? -6.541 10.131 10.656 1.00 70.19 116 GLY A O 1
ATOM 826 N N . PHE A 1 117 ? -6.752 9.117 8.666 1.00 78.19 117 PHE A N 1
ATOM 827 C CA . PHE A 1 117 ? -5.607 8.221 8.798 1.00 78.19 117 PHE A CA 1
ATOM 828 C C . PHE A 1 117 ? -4.614 8.418 7.648 1.00 78.19 117 PHE A C 1
ATOM 830 O O . PHE A 1 117 ? -5.013 8.557 6.493 1.00 78.19 117 PHE A O 1
ATOM 837 N N . GLY A 1 118 ? -3.313 8.429 7.952 1.00 87.31 118 GLY A N 1
ATOM 838 C CA . GLY A 1 118 ? -2.250 8.629 6.967 1.00 87.31 118 GLY A CA 1
ATOM 839 C C . GLY A 1 118 ? -1.279 7.452 6.884 1.00 87.31 118 GLY A C 1
ATOM 840 O O . GLY A 1 118 ? -0.779 6.980 7.905 1.00 87.31 118 GLY A O 1
ATOM 841 N N . LEU A 1 119 ? -0.957 7.030 5.660 1.00 90.38 119 LEU A N 1
ATOM 842 C CA . LEU A 1 119 ? 0.037 6.001 5.359 1.00 90.38 119 LEU A CA 1
ATOM 843 C C . LEU A 1 119 ? 1.166 6.566 4.505 1.00 90.38 119 LEU A C 1
ATOM 845 O O . LEU A 1 119 ? 0.926 7.215 3.491 1.00 90.38 119 LEU A O 1
ATOM 849 N N . ALA A 1 120 ? 2.400 6.247 4.874 1.00 92.25 120 ALA A N 1
ATOM 850 C CA . ALA A 1 120 ? 3.563 6.419 4.021 1.00 92.25 120 ALA A CA 1
ATOM 851 C C . ALA A 1 120 ? 4.000 5.056 3.485 1.00 92.25 120 ALA A C 1
ATOM 853 O O . ALA A 1 120 ? 4.293 4.145 4.257 1.00 92.25 120 ALA A O 1
ATOM 854 N N . LEU A 1 121 ? 4.056 4.925 2.165 1.00 94.62 121 LEU A N 1
ATOM 855 C CA . LEU A 1 121 ? 4.584 3.755 1.482 1.00 94.62 121 LEU A CA 1
ATOM 856 C C . LEU A 1 121 ? 6.006 4.021 1.044 1.00 94.62 121 LEU A C 1
ATOM 858 O O . LEU A 1 121 ? 6.259 5.025 0.379 1.00 94.62 121 LEU A O 1
ATOM 862 N N . ARG A 1 122 ? 6.910 3.099 1.351 1.00 94.19 122 ARG A N 1
ATOM 863 C CA . ARG A 1 122 ? 8.300 3.174 0.927 1.00 94.19 122 ARG A CA 1
ATOM 864 C C . ARG A 1 122 ? 8.707 1.913 0.193 1.00 94.19 122 ARG A C 1
ATOM 866 O O . ARG A 1 122 ? 8.428 0.803 0.638 1.00 94.19 122 ARG A O 1
ATOM 873 N N . ALA A 1 123 ? 9.414 2.096 -0.910 1.00 95.25 123 ALA A N 1
ATOM 874 C CA . ALA A 1 123 ? 10.176 1.026 -1.526 1.00 95.25 123 ALA A CA 1
ATOM 875 C C . ALA A 1 123 ? 11.483 1.584 -2.070 1.00 95.25 123 ALA A C 1
ATOM 877 O O . ALA A 1 123 ? 11.517 2.664 -2.660 1.00 95.25 123 ALA A O 1
ATOM 878 N N . SER A 1 124 ? 12.537 0.802 -1.903 1.00 87.88 124 SER A N 1
ATOM 879 C CA . SER A 1 124 ? 13.805 0.974 -2.592 1.00 87.88 124 SER A CA 1
ATOM 880 C C . SER A 1 124 ? 14.132 -0.328 -3.314 1.00 87.88 124 SER A C 1
ATOM 882 O O . SER A 1 124 ? 13.667 -1.409 -2.939 1.00 87.88 124 SER A O 1
ATOM 884 N N . GLY A 1 125 ? 14.867 -0.228 -4.412 1.00 87.81 125 GLY A N 1
ATOM 885 C CA . GLY A 1 125 ? 15.193 -1.380 -5.235 1.00 87.81 125 GLY A CA 1
ATOM 886 C C . GLY A 1 125 ? 16.050 -0.991 -6.427 1.00 87.81 125 GLY A C 1
ATOM 887 O O . GLY A 1 125 ? 16.259 0.187 -6.706 1.00 87.81 125 GLY A O 1
ATOM 888 N N . ASP A 1 126 ? 16.554 -2.009 -7.114 1.00 92.19 126 ASP A N 1
ATOM 889 C CA . ASP A 1 126 ? 17.430 -1.860 -8.280 1.00 92.19 126 ASP A CA 1
ATOM 890 C C . ASP A 1 126 ? 16.783 -2.417 -9.566 1.00 92.19 126 ASP A C 1
ATOM 892 O O . ASP A 1 126 ? 17.453 -2.660 -10.577 1.00 92.19 126 ASP A O 1
ATOM 896 N N . ASP A 1 127 ? 15.461 -2.626 -9.529 1.00 94.88 127 ASP A N 1
ATOM 897 C CA . ASP A 1 127 ? 14.696 -3.186 -10.641 1.00 94.88 127 ASP A CA 1
ATOM 898 C C . ASP A 1 127 ? 14.630 -2.191 -11.816 1.00 94.88 127 ASP A C 1
ATOM 900 O O . ASP A 1 127 ? 14.450 -0.994 -11.588 1.00 94.88 127 ASP A O 1
ATOM 904 N N . PRO A 1 128 ? 14.744 -2.625 -13.082 1.00 92.50 128 PRO A N 1
ATOM 905 C CA . PRO A 1 128 ? 14.667 -1.712 -14.222 1.00 92.50 128 PRO A CA 1
ATOM 906 C C . PRO A 1 128 ? 13.336 -0.953 -14.343 1.00 92.50 128 PRO A C 1
ATOM 908 O O . PRO A 1 128 ? 13.331 0.166 -14.850 1.00 92.50 128 PRO A O 1
ATOM 911 N N . LEU A 1 129 ? 12.217 -1.545 -13.909 1.00 90.38 129 LEU A N 1
ATOM 912 C CA . LEU A 1 129 ? 10.867 -0.982 -14.070 1.00 90.38 129 LEU A CA 1
ATOM 913 C C . LEU A 1 129 ? 10.154 -0.719 -12.742 1.00 90.38 129 LEU A C 1
ATOM 915 O O . LEU A 1 129 ? 9.309 0.176 -12.665 1.00 90.38 129 LEU A O 1
ATOM 919 N N . GLY A 1 130 ? 10.480 -1.498 -11.716 1.00 94.00 130 GLY A N 1
ATOM 920 C CA . GLY A 1 130 ? 9.787 -1.506 -10.442 1.00 94.00 130 GLY A CA 1
ATOM 921 C C . GLY A 1 130 ? 8.400 -2.149 -10.508 1.00 94.00 130 GLY A C 1
ATOM 922 O O . GLY A 1 130 ? 7.894 -2.569 -11.552 1.00 94.00 130 GLY A O 1
ATOM 923 N N . ALA A 1 131 ? 7.741 -2.193 -9.355 1.00 95.12 131 ALA A N 1
ATOM 924 C CA . ALA A 1 131 ? 6.333 -2.524 -9.247 1.00 95.12 131 ALA A CA 1
ATOM 925 C C . ALA A 1 131 ? 5.525 -1.269 -9.589 1.00 95.12 131 ALA A C 1
ATOM 927 O O . ALA A 1 131 ? 5.401 -0.351 -8.781 1.00 95.12 131 ALA A O 1
ATOM 928 N N . ARG A 1 132 ? 5.004 -1.224 -10.816 1.00 94.19 132 ARG A N 1
ATOM 929 C CA . ARG A 1 132 ? 4.198 -0.111 -11.329 1.00 94.19 132 ARG A CA 1
ATOM 930 C C . ARG A 1 132 ? 2.770 -0.212 -10.795 1.00 94.19 132 ARG A C 1
ATOM 932 O O . ARG A 1 132 ? 1.974 -0.996 -11.312 1.00 94.19 132 ARG A O 1
ATOM 939 N N . LEU A 1 133 ? 2.473 0.547 -9.743 1.00 94.06 133 LEU A N 1
ATOM 940 C CA . LEU A 1 133 ? 1.191 0.524 -9.031 1.00 94.06 133 LEU A CA 1
ATOM 941 C C . LEU A 1 133 ? 0.456 1.852 -9.178 1.00 94.06 133 LEU A C 1
ATOM 943 O O . LEU A 1 133 ? 1.088 2.906 -9.171 1.00 94.06 133 LEU A O 1
ATOM 947 N N . VAL A 1 134 ? -0.869 1.805 -9.277 1.00 92.88 134 VAL A N 1
ATOM 948 C CA . VAL A 1 134 ? -1.721 2.992 -9.361 1.00 92.88 134 VAL A CA 1
ATOM 949 C C . VAL A 1 134 ? -1.785 3.668 -7.990 1.00 92.88 134 VAL A C 1
ATOM 951 O O . VAL A 1 134 ? -2.211 3.052 -7.012 1.00 92.88 134 VAL A O 1
ATOM 954 N N . THR A 1 135 ? -1.353 4.925 -7.909 1.00 90.06 135 THR A N 1
ATOM 955 C CA . THR A 1 135 ? -1.273 5.696 -6.655 1.00 90.06 135 THR A CA 1
ATOM 956 C C . THR A 1 135 ? -2.042 7.010 -6.674 1.00 90.06 135 THR A C 1
ATOM 958 O O . THR A 1 135 ? -2.234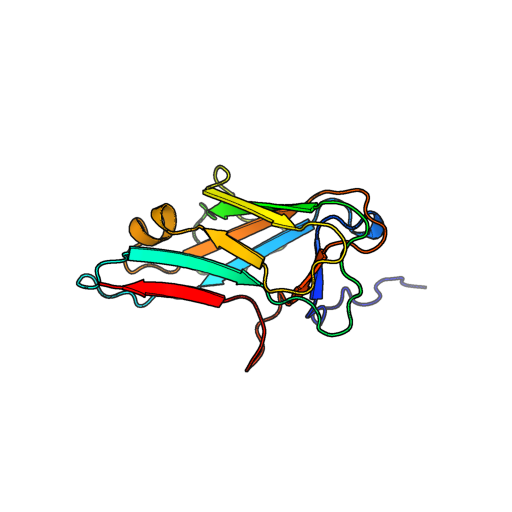 7.598 -5.613 1.00 90.06 135 THR A O 1
ATOM 961 N N . ALA A 1 136 ? -2.529 7.457 -7.834 1.00 83.75 136 ALA A N 1
ATOM 962 C CA . ALA A 1 136 ? -3.484 8.560 -7.879 1.00 83.75 136 ALA A CA 1
ATOM 963 C C . ALA A 1 136 ? -4.907 8.060 -7.577 1.00 83.75 136 ALA A C 1
ATOM 965 O O . ALA A 1 136 ? -5.264 6.949 -7.989 1.00 83.75 136 ALA A O 1
ATOM 966 N N . PRO A 1 137 ? -5.738 8.869 -6.897 1.00 69.44 137 PRO A N 1
ATOM 967 C CA . PRO A 1 137 ? -7.153 8.569 -6.746 1.00 69.44 137 PRO A CA 1
ATOM 968 C C . PRO A 1 137 ? -7.846 8.644 -8.115 1.00 69.44 137 PRO A C 1
ATOM 970 O O . PRO A 1 137 ? -7.811 9.673 -8.787 1.00 69.44 137 PRO A O 1
ATOM 973 N N . GLY A 1 138 ? -8.474 7.548 -8.539 1.00 66.38 138 GLY A N 1
ATOM 974 C CA . GLY A 1 138 ? -9.298 7.471 -9.744 1.00 66.38 138 GLY A CA 1
ATOM 975 C C . GLY A 1 138 ? -10.662 6.851 -9.442 1.00 66.38 138 GLY A C 1
ATOM 976 O O . GLY A 1 138 ? -10.811 6.106 -8.478 1.00 66.38 138 GLY A O 1
ATOM 977 N N . ALA A 1 139 ? -11.666 7.137 -10.279 1.00 52.69 139 ALA A N 1
ATOM 978 C CA . ALA A 1 139 ? -13.064 6.749 -10.039 1.00 52.69 139 ALA A CA 1
ATOM 979 C C . ALA A 1 139 ? -13.306 5.226 -9.906 1.00 52.69 139 ALA A C 1
ATOM 981 O O . ALA A 1 139 ? -14.302 4.821 -9.314 1.00 52.69 139 ALA A O 1
ATOM 982 N N . SER A 1 140 ? -12.418 4.381 -10.446 1.00 67.06 140 SER A N 1
ATOM 983 C CA . SER A 1 140 ? -12.539 2.912 -10.402 1.00 67.06 140 SER A CA 1
ATOM 984 C C . SER A 1 140 ? -11.232 2.171 -10.091 1.00 67.06 140 SER A C 1
ATOM 986 O O . SER A 1 140 ? -11.218 0.943 -10.071 1.00 67.06 140 SER A O 1
ATOM 988 N N . THR A 1 141 ? -10.125 2.891 -9.906 1.00 76.38 141 THR A N 1
ATOM 989 C CA . THR A 1 141 ? -8.776 2.335 -9.706 1.00 76.38 141 THR A CA 1
ATOM 990 C C . THR A 1 141 ? -7.961 3.284 -8.846 1.00 76.38 141 THR A C 1
ATOM 992 O O . THR A 1 141 ? -8.028 4.496 -9.054 1.00 76.38 141 THR A O 1
ATOM 995 N N . GLY A 1 142 ? -7.158 2.740 -7.936 1.00 84.69 142 GLY A N 1
ATOM 996 C CA . GLY A 1 142 ? -6.261 3.524 -7.091 1.00 84.69 142 GLY A CA 1
ATOM 997 C C . GLY A 1 142 ? -6.144 2.975 -5.671 1.00 84.69 142 GLY A C 1
ATOM 998 O O . GLY A 1 142 ? -6.698 1.912 -5.366 1.00 84.69 142 GLY A O 1
ATOM 999 N N . PRO A 1 143 ? -5.414 3.687 -4.797 1.00 91.62 143 PRO A N 1
ATOM 1000 C CA . PRO A 1 143 ? -5.257 3.293 -3.407 1.00 91.62 143 PRO A CA 1
ATOM 1001 C C . PRO A 1 143 ? -6.598 3.269 -2.684 1.00 91.62 143 PRO A C 1
ATOM 1003 O O . PRO A 1 143 ? -7.326 4.260 -2.675 1.00 91.62 143 PRO A O 1
ATOM 1006 N N . ARG A 1 144 ? -6.911 2.145 -2.042 1.00 90.94 144 ARG A N 1
ATOM 1007 C CA . ARG A 1 144 ? -8.139 1.988 -1.254 1.00 90.94 144 ARG A CA 1
ATOM 1008 C C . ARG A 1 144 ? -7.895 1.175 0.006 1.00 90.94 144 ARG A C 1
ATOM 1010 O O . ARG A 1 144 ? -7.008 0.323 0.034 1.00 90.94 144 ARG A O 1
ATOM 1017 N N . LEU A 1 145 ? -8.725 1.402 1.016 1.00 90.75 145 LEU A N 1
ATOM 1018 C CA . LEU A 1 145 ? -8.811 0.534 2.183 1.00 90.75 145 LEU A CA 1
ATOM 1019 C C . LEU A 1 145 ? -9.923 -0.495 1.966 1.00 90.75 145 LEU A C 1
ATOM 1021 O O . LEU A 1 145 ? -11.068 -0.138 1.706 1.00 90.75 145 LEU A O 1
ATOM 1025 N N . GLU A 1 146 ? -9.5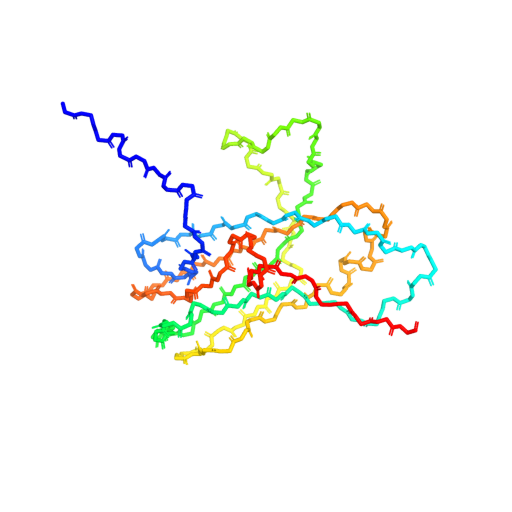87 -1.776 2.082 1.00 92.56 146 GLU A N 1
ATOM 1026 C CA . GLU A 1 146 ? -10.565 -2.856 2.200 1.00 92.56 146 GLU A CA 1
ATOM 1027 C C . GLU A 1 146 ? -10.755 -3.190 3.677 1.00 92.56 146 GLU A C 1
ATOM 1029 O O . GLU A 1 146 ? -9.815 -3.634 4.340 1.00 92.56 146 GLU A O 1
ATOM 1034 N N . LEU A 1 147 ? -11.970 -2.970 4.180 1.00 90.81 147 LEU A N 1
ATOM 1035 C CA . LEU A 1 147 ? -12.334 -3.152 5.581 1.00 90.81 147 LEU A CA 1
ATOM 1036 C C . LEU A 1 147 ? -13.255 -4.360 5.724 1.00 90.81 147 LEU A C 1
ATOM 1038 O O . LEU A 1 147 ? -14.249 -4.481 5.011 1.00 90.81 147 LEU A O 1
ATOM 1042 N N . TYR A 1 148 ? -12.932 -5.232 6.668 1.00 92.50 148 TYR A N 1
ATOM 1043 C CA . TYR A 1 148 ? -13.722 -6.406 7.009 1.00 92.50 148 TYR A CA 1
ATOM 1044 C C . TYR A 1 148 ? -14.247 -6.189 8.422 1.00 92.50 148 TYR A C 1
ATOM 1046 O O . TYR A 1 148 ? -13.457 -6.034 9.354 1.00 92.50 148 TYR A O 1
ATOM 1054 N N . LEU A 1 149 ? -15.567 -6.127 8.567 1.00 90.38 149 LEU A N 1
ATOM 1055 C CA . LEU A 1 149 ? -16.258 -5.851 9.827 1.00 90.38 149 LEU A CA 1
ATOM 1056 C C . LEU A 1 149 ? -16.929 -7.126 10.350 1.00 90.38 149 LEU A C 1
ATOM 1058 O O . LEU A 1 149 ? -17.208 -8.034 9.562 1.00 90.38 149 LEU A O 1
ATOM 1062 N N . LYS A 1 150 ? -17.172 -7.185 11.659 1.00 85.19 150 LYS A N 1
ATOM 1063 C CA . LYS A 1 150 ? -18.029 -8.201 12.283 1.00 85.19 150 LYS A CA 1
ATOM 1064 C C . LYS A 1 150 ? -19.420 -7.661 12.574 1.00 85.19 150 LYS A C 1
ATOM 1066 O O . LYS A 1 150 ? -19.524 -6.450 12.876 1.00 85.19 150 LYS A O 1
#